Protein AF-A0A183JW34-F1 (afdb_monomer)

Foldseek 3Di:
DVVVVVVVVVVVPDDDDPDDFDADPVRDGDPDPVVSVVRVVVVCCCVVVPDDPPDDPPDDQDPDDDPDDLDQDDLVNLLVVLVPDDAPDQDDVVRDGSVNLVVDSRVNSVVVSVVSNVVSVPVVLSVLLVLLVRQVVVCVVVVVDPVDDPVVVVVSSCVTNVCSNPPPD

InterPro domains:
  IPR045609 Domain of unknown function DUF6451 [PF20049] (135-167)

Structure (mmCIF, N/CA/C/O backbone):
data_AF-A0A183JW34-F1
#
_entry.id   AF-A0A183JW34-F1
#
loop_
_atom_site.group_PDB
_atom_site.id
_atom_site.type_symbol
_atom_site.label_atom_id
_atom_site.label_alt_id
_atom_site.label_comp_id
_atom_site.label_asym_id
_atom_site.label_entity_id
_atom_site.label_seq_id
_atom_site.pdbx_PDB_ins_code
_atom_site.Cartn_x
_atom_site.Cartn_y
_atom_site.Cartn_z
_atom_site.occupancy
_atom_site.B_iso_or_equiv
_atom_site.auth_seq_id
_atom_site.auth_comp_id
_atom_site.auth_asym_id
_atom_site.auth_atom_id
_atom_site.pdbx_PDB_model_num
ATOM 1 N N . MET A 1 1 ? 6.921 -22.847 29.352 1.00 58.69 1 MET A N 1
ATOM 2 C CA . MET A 1 1 ? 5.919 -21.943 28.731 1.00 58.69 1 MET A CA 1
ATOM 3 C C . MET A 1 1 ? 4.480 -22.208 29.170 1.00 58.69 1 MET A C 1
ATOM 5 O O . MET A 1 1 ? 3.814 -21.251 29.535 1.00 58.69 1 MET A O 1
ATOM 9 N N . LYS A 1 2 ? 4.002 -23.463 29.189 1.00 69.31 2 LYS A N 1
ATOM 10 C CA . LYS A 1 2 ? 2.608 -23.801 29.550 1.00 69.31 2 LYS A CA 1
ATOM 11 C C . LYS A 1 2 ? 2.173 -23.271 30.930 1.00 69.31 2 LYS A C 1
ATOM 13 O O . LYS A 1 2 ? 1.156 -22.603 31.035 1.00 69.31 2 LYS A O 1
ATOM 18 N N . GLN A 1 3 ? 3.018 -23.445 31.949 1.00 81.94 3 GLN A N 1
ATOM 19 C CA . GLN A 1 3 ? 2.736 -22.972 33.312 1.00 81.94 3 GLN A CA 1
ATOM 20 C C . GLN A 1 3 ? 2.598 -21.448 33.424 1.00 81.94 3 GLN A C 1
ATOM 22 O O . GLN A 1 3 ? 1.740 -20.963 34.158 1.00 81.94 3 GLN A O 1
ATOM 27 N N . LEU A 1 4 ? 3.406 -20.686 32.678 1.00 81.31 4 LEU A N 1
ATOM 28 C CA . LEU A 1 4 ? 3.328 -19.225 32.681 1.00 81.31 4 LEU A CA 1
ATOM 29 C C . LEU A 1 4 ? 1.974 -18.768 32.114 1.00 81.31 4 LEU A C 1
ATOM 31 O O . LEU A 1 4 ? 1.274 -17.986 32.747 1.00 81.31 4 LEU A O 1
ATOM 35 N N . TYR A 1 5 ? 1.574 -19.345 30.975 1.00 74.12 5 TYR A N 1
ATOM 36 C CA . TYR A 1 5 ? 0.288 -19.077 30.326 1.00 74.12 5 TYR A CA 1
ATOM 37 C C . TYR A 1 5 ? -0.907 -19.399 31.236 1.00 74.12 5 TYR A C 1
ATOM 39 O O . TYR A 1 5 ? -1.810 -18.573 31.384 1.00 74.12 5 TYR A O 1
ATOM 47 N N . ASP A 1 6 ? -0.889 -20.559 31.898 1.00 82.69 6 ASP A N 1
ATOM 48 C CA . ASP A 1 6 ? -1.969 -20.984 32.795 1.00 82.69 6 ASP A CA 1
ATOM 49 C C . ASP A 1 6 ? -2.094 -20.060 34.018 1.00 82.69 6 ASP A C 1
ATOM 51 O O . ASP A 1 6 ? -3.203 -19.734 34.448 1.00 82.69 6 ASP A O 1
ATOM 55 N N . THR A 1 7 ? -0.965 -19.564 34.534 1.00 87.31 7 THR A N 1
ATOM 56 C CA . THR A 1 7 ? -0.931 -18.646 35.683 1.00 87.31 7 THR A CA 1
ATOM 57 C C . THR A 1 7 ? -1.467 -17.265 35.307 1.00 87.31 7 THR A C 1
ATOM 59 O O . THR A 1 7 ? -2.320 -16.719 36.009 1.00 87.31 7 THR A O 1
ATOM 62 N N . THR A 1 8 ? -1.052 -16.721 34.156 1.00 78.56 8 THR A N 1
ATOM 63 C CA . THR A 1 8 ? -1.549 -15.430 33.652 1.00 78.56 8 THR A CA 1
ATOM 64 C C . THR A 1 8 ? -3.044 -15.487 33.340 1.00 78.56 8 THR A C 1
ATOM 66 O O . THR A 1 8 ? -3.778 -14.560 33.675 1.00 78.56 8 THR A O 1
ATOM 69 N N . LYS A 1 9 ? -3.530 -16.598 32.771 1.00 79.00 9 LYS A N 1
ATOM 70 C CA . LYS A 1 9 ? -4.957 -16.806 32.484 1.00 79.00 9 LYS A CA 1
ATOM 71 C C . LYS A 1 9 ? -5.810 -16.878 33.755 1.00 79.00 9 LYS A C 1
ATOM 73 O O . LYS A 1 9 ? -6.947 -16.414 33.745 1.00 79.00 9 LYS A O 1
ATOM 78 N N . LYS A 1 10 ? -5.271 -17.432 34.848 1.00 83.94 10 LYS A N 1
ATOM 79 C CA . LYS A 1 10 ? -5.955 -17.509 36.149 1.00 83.94 10 LYS A CA 1
ATOM 80 C C . LYS A 1 10 ? -6.014 -16.146 36.853 1.00 83.94 10 LYS A C 1
ATOM 82 O O . LYS A 1 10 ? -7.036 -15.823 37.448 1.00 83.94 10 LYS A O 1
ATOM 87 N N . LEU A 1 11 ? -4.948 -15.346 36.739 1.00 81.25 11 LEU A N 1
ATOM 88 C CA . LEU A 1 11 ? -4.854 -13.984 37.287 1.00 81.25 11 LEU A CA 1
ATOM 89 C C . LEU A 1 11 ? -5.716 -12.963 36.529 1.00 81.25 11 LEU A C 1
ATOM 91 O O . LEU A 1 11 ? -6.250 -12.047 37.143 1.00 81.25 11 LEU A O 1
ATOM 95 N N . ALA A 1 12 ? -5.867 -13.114 35.210 1.00 72.75 12 ALA A N 1
ATOM 96 C CA . ALA A 1 12 ? -6.553 -12.136 34.361 1.00 72.75 12 ALA A CA 1
ATOM 97 C C . ALA A 1 12 ? -8.083 -12.059 34.560 1.00 72.75 12 ALA A C 1
ATOM 99 O O . ALA A 1 12 ? -8.717 -11.148 34.027 1.00 72.75 12 ALA A O 1
ATOM 100 N N . GLY A 1 13 ? -8.688 -12.985 35.317 1.00 73.25 13 GLY A N 1
ATOM 101 C CA . GLY A 1 13 ? -10.138 -13.036 35.522 1.00 73.25 13 GLY A CA 1
ATOM 102 C C . GLY A 1 13 ? -10.932 -13.215 34.217 1.00 73.25 13 GLY A C 1
ATOM 103 O O . GLY A 1 13 ? -10.381 -13.420 33.135 1.00 73.25 13 GLY A O 1
ATOM 104 N N . LYS A 1 14 ? -12.267 -13.157 34.295 1.00 68.88 14 LYS A N 1
ATOM 105 C CA . LYS A 1 14 ? -13.107 -13.076 33.091 1.00 68.88 14 LYS A CA 1
ATOM 106 C C . LYS A 1 14 ? -13.171 -11.616 32.654 1.00 68.88 14 LYS A C 1
ATOM 108 O O . LYS A 1 14 ? -13.889 -10.825 33.257 1.00 68.88 14 LYS A O 1
ATOM 113 N N . TYR A 1 15 ? -12.438 -11.261 31.603 1.00 65.75 15 TYR A N 1
ATOM 114 C CA . TYR A 1 15 ? -12.626 -9.976 30.937 1.00 65.75 15 TYR A CA 1
ATOM 115 C C . TYR A 1 15 ? -14.024 -9.939 30.306 1.00 65.75 15 TYR A C 1
ATOM 117 O O . TYR A 1 15 ? -14.261 -10.536 29.256 1.00 65.75 15 TYR A O 1
ATOM 125 N N . SER A 1 16 ? -14.959 -9.255 30.963 1.00 62.97 16 SER A N 1
ATOM 126 C CA . SER A 1 16 ? -16.221 -8.854 30.351 1.00 62.97 16 SER A CA 1
ATOM 127 C C . SER A 1 16 ? -15.982 -7.528 29.646 1.00 62.97 16 SER A C 1
ATOM 129 O O . SER A 1 16 ? -15.619 -6.543 30.291 1.00 62.97 16 SER A O 1
ATOM 131 N N . LYS A 1 17 ? -16.195 -7.474 28.328 1.00 66.06 17 LYS A N 1
ATOM 132 C CA . LYS A 1 17 ? -16.336 -6.177 27.661 1.00 66.06 17 LYS A CA 1
ATOM 133 C C . LYS A 1 17 ? -17.496 -5.446 28.349 1.00 66.06 17 LYS A C 1
ATOM 135 O O . LYS A 1 17 ? -18.546 -6.064 28.521 1.00 66.06 17 LYS A O 1
ATOM 140 N N . PRO A 1 18 ? -17.354 -4.171 28.743 1.00 56.97 18 PRO A N 1
ATOM 141 C CA . PRO A 1 18 ? -18.529 -3.373 29.030 1.00 56.97 18 PRO A CA 1
ATOM 142 C C . PRO A 1 18 ? -19.300 -3.251 27.714 1.00 56.97 18 PRO A C 1
ATOM 144 O O . PRO A 1 18 ? -18.842 -2.589 26.778 1.00 56.97 18 PRO A O 1
ATOM 147 N N . GLU A 1 19 ? -20.428 -3.949 27.608 1.00 59.19 19 GLU A N 1
ATOM 148 C CA . GLU A 1 19 ? -21.388 -3.679 26.546 1.00 59.19 19 GLU A CA 1
ATOM 149 C C . GLU A 1 19 ? -21.820 -2.228 26.710 1.00 59.19 19 GLU A C 1
ATOM 151 O O . GLU A 1 19 ? -22.345 -1.836 27.750 1.00 59.19 19 GLU A O 1
ATOM 156 N N . ARG A 1 20 ? -21.513 -1.397 25.711 1.00 67.94 20 ARG A N 1
ATOM 157 C CA . ARG A 1 20 ? -22.044 -0.039 25.658 1.00 67.94 20 ARG A CA 1
ATOM 158 C C . ARG A 1 20 ? -23.472 -0.164 25.147 1.00 67.94 20 ARG A C 1
ATOM 160 O O . ARG A 1 20 ? -23.632 -0.537 23.984 1.00 67.94 20 ARG A O 1
ATOM 167 N N . PRO A 1 21 ? -24.490 0.119 25.970 1.00 72.00 21 PRO A N 1
ATOM 168 C CA . PRO A 1 21 ? -25.863 0.012 25.519 1.00 72.00 21 PRO A CA 1
ATOM 169 C C . PRO A 1 21 ? -26.110 1.022 24.398 1.00 72.00 21 PRO A C 1
ATOM 171 O O . PRO A 1 21 ? -25.652 2.168 24.481 1.00 72.00 21 PRO A O 1
ATOM 174 N N . ALA A 1 22 ? -26.813 0.604 23.346 1.00 79.56 22 ALA A N 1
ATOM 175 C CA . ALA A 1 22 ? -27.245 1.523 22.303 1.00 79.56 22 ALA A CA 1
ATOM 176 C C . ALA A 1 22 ? -28.178 2.579 22.911 1.00 79.56 22 ALA A C 1
ATOM 178 O O . ALA A 1 22 ? -28.973 2.271 23.801 1.00 79.56 22 ALA A O 1
ATOM 179 N N . LYS A 1 23 ? -28.062 3.823 22.448 1.00 87.06 23 LYS A N 1
ATOM 180 C CA . LYS A 1 23 ? -28.883 4.940 22.917 1.00 87.06 23 LYS A CA 1
A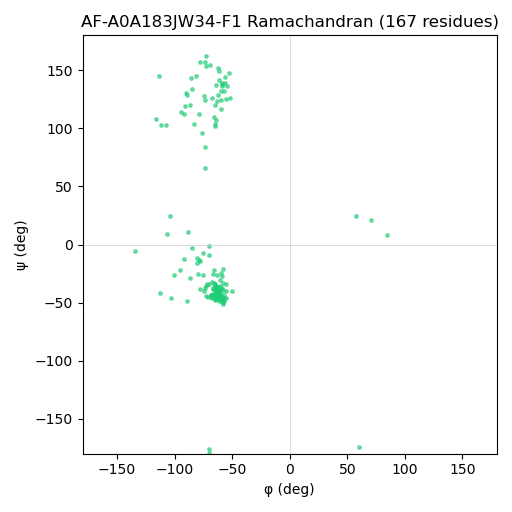TOM 181 C C . LYS A 1 23 ? -29.805 5.434 21.813 1.00 87.06 23 LYS A C 1
ATOM 183 O O . LYS A 1 23 ? -29.417 5.440 20.640 1.00 87.06 23 LYS A O 1
ATOM 188 N N . ASP A 1 24 ? -31.000 5.853 22.197 1.00 85.56 24 ASP A N 1
ATOM 189 C CA . ASP A 1 24 ? -31.885 6.609 21.315 1.00 85.56 24 ASP A CA 1
ATOM 190 C C . ASP A 1 24 ? -31.334 8.026 21.066 1.00 85.56 24 ASP A C 1
ATOM 192 O O . ASP A 1 24 ? -30.226 8.376 21.498 1.00 85.56 24 ASP A O 1
ATOM 196 N N . LYS A 1 25 ? -32.058 8.822 20.277 1.00 86.12 25 LYS A N 1
ATOM 197 C CA . LYS A 1 25 ? -31.645 10.183 19.906 1.00 86.12 25 LYS A CA 1
ATOM 198 C C . LYS A 1 25 ? -31.636 11.129 21.109 1.00 86.12 25 LYS A C 1
ATOM 200 O O . LYS A 1 25 ? -30.851 12.073 21.140 1.00 86.12 25 LYS A O 1
ATOM 205 N N . GLU A 1 26 ? -32.432 10.819 22.123 1.00 86.69 26 GLU A N 1
ATOM 206 C CA . GLU A 1 26 ? -32.561 11.538 23.386 1.00 86.69 26 GLU A CA 1
ATOM 207 C C . GLU A 1 26 ? -31.503 11.100 24.419 1.00 86.69 26 GLU A C 1
ATOM 209 O O . GLU A 1 26 ? -31.401 11.671 25.506 1.00 86.69 26 GLU A O 1
ATOM 214 N N . GLY A 1 27 ? -30.669 10.107 24.086 1.00 82.69 27 GLY A N 1
ATOM 215 C CA . GLY A 1 27 ? -29.563 9.635 24.916 1.00 82.69 27 GLY A CA 1
ATOM 216 C C . GLY A 1 27 ? -29.954 8.609 25.985 1.00 82.69 27 GLY A C 1
ATOM 217 O O . GLY A 1 27 ? -29.106 8.242 26.814 1.00 82.69 27 GLY A O 1
ATOM 218 N N . LYS A 1 28 ? -31.196 8.119 25.967 1.00 88.81 28 LYS A N 1
ATOM 219 C CA . LYS A 1 28 ? -31.704 7.064 26.842 1.00 88.81 28 LYS A CA 1
ATOM 220 C C . LYS A 1 28 ? -31.294 5.692 26.308 1.00 88.81 28 LYS A C 1
ATOM 222 O O . LYS A 1 28 ? -31.142 5.450 25.116 1.00 88.81 28 LYS A O 1
ATOM 227 N N . THR A 1 29 ? -31.030 4.789 27.246 1.00 87.25 29 THR A N 1
ATOM 228 C CA . THR A 1 29 ? -30.526 3.447 26.949 1.00 87.25 29 THR A CA 1
ATOM 229 C C . THR A 1 29 ? -31.634 2.561 26.384 1.00 87.25 29 THR A C 1
ATOM 231 O O . THR A 1 29 ? -32.682 2.411 27.009 1.00 87.25 29 THR A O 1
ATOM 234 N 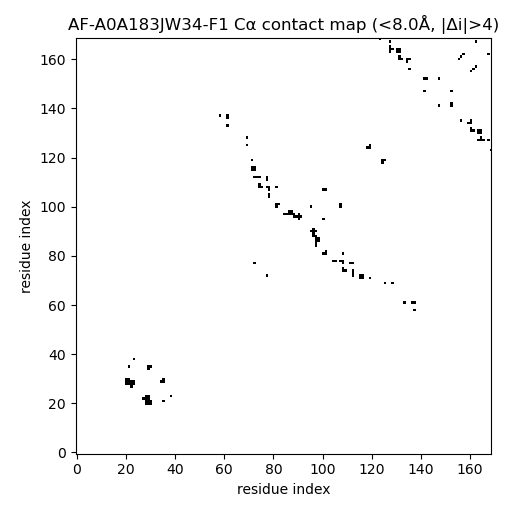N . ILE A 1 30 ? -31.365 1.933 25.240 1.00 85.94 30 ILE A N 1
ATOM 235 C CA . ILE A 1 30 ? -32.242 0.964 24.587 1.00 85.94 30 ILE A CA 1
ATOM 236 C C . ILE A 1 30 ? -31.835 -0.444 25.026 1.00 85.94 30 ILE A C 1
ATOM 238 O O . ILE A 1 30 ? -30.750 -0.927 24.693 1.00 85.94 30 ILE A O 1
ATOM 242 N N . THR A 1 31 ? -32.715 -1.116 25.760 1.00 83.94 31 THR A N 1
ATOM 243 C CA . THR A 1 31 ? -32.493 -2.476 26.276 1.00 83.94 31 THR A CA 1
ATOM 244 C C . THR A 1 31 ? -33.085 -3.567 25.382 1.00 83.94 31 THR A C 1
ATOM 246 O O . THR A 1 31 ? -32.634 -4.706 25.431 1.00 83.94 31 THR A O 1
ATOM 249 N N . GLU A 1 32 ? -34.066 -3.234 24.541 1.00 88.62 32 GLU A N 1
ATOM 250 C CA . GLU A 1 32 ? -34.755 -4.189 23.671 1.00 88.62 32 GLU A CA 1
ATOM 251 C C . GLU A 1 32 ? -34.062 -4.330 22.308 1.00 88.62 32 GLU A C 1
ATOM 253 O O . GLU A 1 32 ? -33.826 -3.347 21.605 1.00 88.62 32 GLU A O 1
ATOM 258 N N . ILE A 1 33 ? -33.783 -5.571 21.897 1.00 85.94 33 ILE A N 1
ATOM 259 C CA . ILE A 1 33 ? -33.052 -5.887 20.657 1.00 85.94 33 ILE A CA 1
ATOM 260 C C . ILE A 1 33 ? -33.748 -5.317 19.414 1.00 85.94 33 ILE A C 1
ATOM 262 O O . ILE A 1 33 ? -33.074 -4.833 18.503 1.00 85.94 33 ILE A O 1
ATOM 266 N N . GLN A 1 34 ? -35.081 -5.353 19.363 1.00 87.25 34 GLN A N 1
ATOM 267 C CA . GLN A 1 34 ? -35.825 -4.861 18.205 1.00 87.25 34 GLN A CA 1
ATOM 268 C C . GLN A 1 34 ? -35.675 -3.342 18.048 1.00 87.25 34 GLN A C 1
ATOM 270 O O . GLN A 1 34 ? -35.382 -2.856 16.956 1.00 87.25 34 GLN A O 1
ATOM 275 N N . LEU A 1 35 ? -35.768 -2.601 19.154 1.00 87.25 35 LEU A N 1
ATOM 276 C CA . LEU A 1 35 ? -35.521 -1.159 19.182 1.00 87.25 35 LEU A CA 1
ATOM 277 C C . LEU A 1 35 ? -34.064 -0.823 18.837 1.00 87.25 35 LEU A C 1
ATOM 279 O O . LEU A 1 35 ? -33.819 0.149 18.127 1.00 87.25 35 LEU A O 1
ATOM 283 N N . GLN A 1 36 ? -33.093 -1.640 19.263 1.00 87.19 36 GLN A N 1
ATOM 284 C CA . GLN A 1 36 ? -31.695 -1.450 18.864 1.00 87.19 36 GLN A CA 1
ATOM 285 C C . GLN A 1 36 ? -31.519 -1.599 17.350 1.00 87.19 36 GLN A C 1
ATOM 287 O O . GLN A 1 36 ? -30.847 -0.773 16.738 1.00 87.19 36 GLN A O 1
ATOM 292 N N . ARG A 1 37 ? -32.135 -2.615 16.727 1.00 88.62 37 ARG A N 1
ATOM 293 C CA . ARG A 1 37 ? -32.090 -2.794 15.264 1.00 88.62 37 ARG A CA 1
ATOM 294 C C . ARG A 1 37 ? -32.712 -1.611 14.533 1.00 88.62 37 ARG A C 1
ATOM 296 O O . ARG A 1 37 ? -32.101 -1.105 13.599 1.00 88.62 37 ARG A O 1
ATOM 303 N N . ASN A 1 38 ? -33.865 -1.131 14.990 1.00 90.56 38 ASN A N 1
ATOM 304 C CA . ASN A 1 38 ? -34.513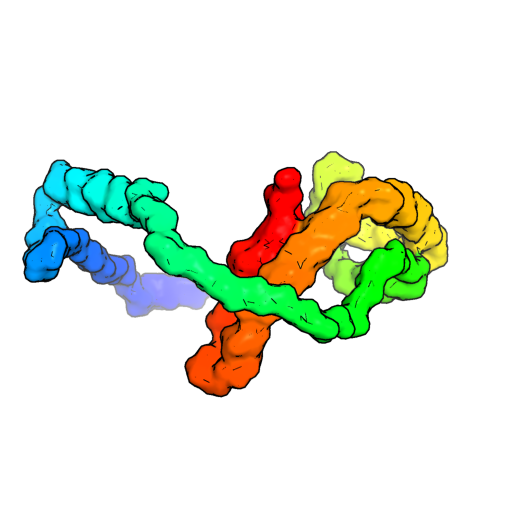 0.040 14.399 1.00 90.56 38 ASN A CA 1
ATOM 305 C C . ASN A 1 38 ? -33.628 1.289 14.522 1.00 90.56 38 ASN A C 1
ATOM 307 O O . ASN A 1 38 ? -33.452 2.019 13.550 1.00 90.56 38 ASN A O 1
ATOM 311 N N . ARG A 1 39 ? -32.980 1.485 15.679 1.00 92.25 39 ARG A N 1
ATOM 312 C CA . ARG A 1 39 ? -32.027 2.581 15.887 1.00 92.25 39 ARG A CA 1
ATOM 313 C C . ARG A 1 39 ? -30.810 2.488 14.961 1.00 92.25 39 ARG A C 1
ATOM 315 O O . ARG A 1 39 ? -30.321 3.521 14.506 1.00 92.25 39 ARG A O 1
ATOM 322 N N . TRP A 1 40 ? -30.324 1.274 14.690 1.00 87.94 40 TRP A N 1
ATOM 323 C CA . TRP A 1 40 ? -29.254 1.027 13.719 1.00 87.94 40 TRP A CA 1
ATOM 324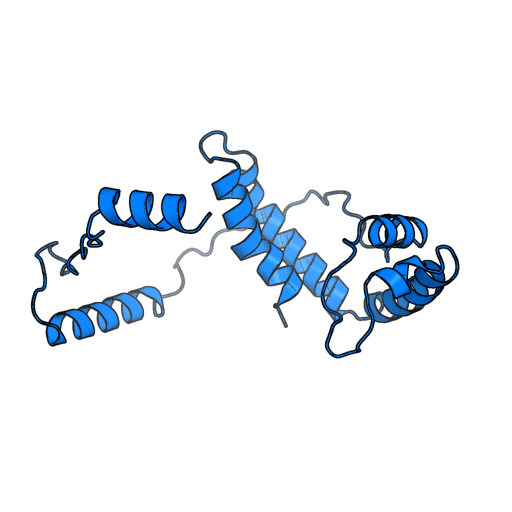 C C . TRP A 1 40 ? -29.682 1.384 12.295 1.00 87.94 40 TRP A C 1
ATOM 326 O O . TRP A 1 40 ? -28.924 2.064 11.608 1.00 87.94 40 TRP A O 1
ATOM 336 N N . VAL A 1 41 ? -30.879 0.965 11.869 1.00 89.69 41 VAL A N 1
ATOM 337 C CA . VAL A 1 41 ? -31.431 1.302 10.544 1.00 89.69 41 VAL A CA 1
ATOM 338 C C . VAL A 1 41 ? -31.516 2.817 10.375 1.00 89.69 41 VAL A C 1
ATOM 340 O O . VAL A 1 41 ? -30.932 3.356 9.442 1.00 89.69 41 VAL A O 1
ATOM 343 N N . GLU A 1 42 ? -32.127 3.508 11.337 1.00 90.06 42 GLU A N 1
ATOM 34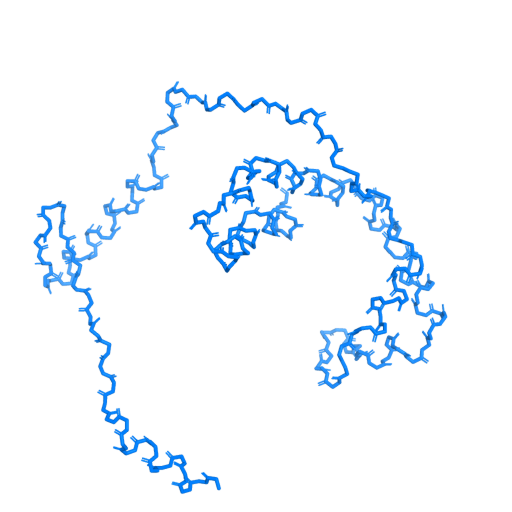4 C CA . GLU A 1 42 ? -32.271 4.966 11.324 1.00 90.06 42 GLU A CA 1
ATOM 345 C C . GLU A 1 42 ? -30.914 5.690 11.270 1.00 90.06 42 GLU A C 1
ATOM 347 O O . GLU A 1 42 ? -30.723 6.610 10.478 1.00 90.06 42 GLU A O 1
ATOM 352 N N . TYR A 1 43 ? -29.937 5.258 12.080 1.00 88.62 43 TYR A N 1
ATOM 353 C CA . TYR A 1 43 ? -28.593 5.846 12.072 1.00 88.62 43 TYR A CA 1
ATOM 354 C C . TYR A 1 43 ? -27.919 5.732 10.701 1.00 88.62 43 TYR A C 1
ATOM 356 O O . TYR A 1 43 ? -27.303 6.687 10.226 1.00 88.62 43 TYR A O 1
ATOM 364 N N . PHE A 1 44 ? -28.004 4.556 10.075 1.00 87.31 44 PHE A N 1
ATOM 365 C CA . PHE A 1 44 ? -27.380 4.328 8.778 1.00 87.31 44 PHE A CA 1
ATOM 366 C C . PHE A 1 44 ? -28.122 5.032 7.645 1.00 87.31 44 PHE A C 1
ATOM 368 O O . PHE A 1 44 ? -27.460 5.542 6.745 1.00 87.31 44 PHE A O 1
ATOM 375 N N . GLU A 1 45 ? -29.452 5.126 7.695 1.00 89.12 45 GLU A N 1
ATOM 376 C CA . GLU A 1 45 ? -30.218 5.908 6.723 1.00 89.12 45 GLU A CA 1
ATOM 377 C C . GLU A 1 45 ? -29.838 7.391 6.763 1.00 89.12 45 GLU A C 1
ATOM 379 O O . GLU A 1 45 ? -29.579 7.974 5.712 1.00 89.12 45 GLU A O 1
ATOM 384 N N . GLU A 1 46 ? -29.719 7.992 7.951 1.00 87.88 46 GLU A N 1
ATOM 385 C CA . GLU A 1 46 ? -29.273 9.385 8.095 1.00 87.88 46 GLU A CA 1
ATOM 386 C C . GLU A 1 46 ? -27.839 9.597 7.596 1.00 87.88 46 GLU A C 1
ATOM 388 O O . GLU A 1 46 ? -27.524 10.623 6.986 1.00 87.88 46 GLU A O 1
ATOM 393 N N . LEU A 1 47 ? -26.952 8.638 7.877 1.00 83.56 47 LEU A N 1
ATOM 394 C CA . LEU A 1 47 ? -25.540 8.741 7.529 1.00 83.56 47 LEU A CA 1
ATOM 395 C C . LEU A 1 47 ? -25.303 8.577 6.023 1.00 83.56 47 LEU A C 1
ATOM 397 O O . LEU A 1 47 ? -24.508 9.323 5.451 1.00 83.56 47 LEU A O 1
ATOM 401 N N . LEU A 1 48 ? -25.956 7.593 5.401 1.00 84.88 48 LEU A N 1
ATOM 402 C CA . LEU A 1 48 ? -25.715 7.212 4.008 1.00 84.88 48 LEU A CA 1
ATOM 403 C C . LEU A 1 48 ? -26.543 8.035 3.016 1.00 84.88 48 LEU A C 1
ATOM 405 O O . LEU A 1 48 ? -26.077 8.266 1.905 1.00 84.88 48 LEU A O 1
ATOM 409 N N . ASN A 1 49 ? -27.721 8.528 3.416 1.00 89.19 49 ASN A N 1
ATOM 410 C CA . ASN A 1 49 ? -28.623 9.289 2.540 1.00 89.19 49 ASN A CA 1
ATOM 411 C C . ASN A 1 49 ? -28.601 10.800 2.813 1.00 89.19 49 ASN A C 1
ATOM 413 O O . ASN A 1 49 ? -29.568 11.511 2.531 1.00 89.19 49 ASN A O 1
ATOM 417 N N . ARG A 1 50 ? -27.508 11.322 3.382 1.00 81.31 50 ARG A N 1
ATOM 418 C CA . ARG A 1 50 ? -27.363 12.759 3.624 1.00 81.31 50 ARG A CA 1
ATOM 419 C C . ARG A 1 50 ? -27.387 13.526 2.289 1.00 81.31 50 ARG A C 1
ATOM 421 O O . ARG A 1 50 ? -26.594 13.195 1.406 1.00 81.31 50 ARG A O 1
ATOM 428 N N . PRO A 1 51 ? -28.218 14.575 2.135 1.00 82.50 51 PRO A N 1
ATOM 429 C CA . PRO A 1 51 ? -28.213 15.383 0.921 1.00 82.50 51 PRO A CA 1
ATOM 430 C C . PRO A 1 51 ? -26.852 16.056 0.724 1.00 82.50 51 PRO A C 1
ATOM 432 O O . PRO A 1 51 ? -26.158 16.389 1.693 1.00 82.50 51 PRO A O 1
ATOM 435 N N . ALA A 1 52 ? -26.478 16.270 -0.539 1.00 76.56 52 ALA A N 1
ATOM 436 C CA . ALA A 1 52 ? -25.260 16.990 -0.878 1.00 76.56 52 ALA A CA 1
ATOM 437 C C . ALA A 1 52 ? -25.256 18.373 -0.189 1.00 76.56 52 ALA A C 1
ATOM 439 O O . ALA A 1 52 ? -26.291 19.046 -0.158 1.00 76.56 52 ALA A O 1
ATOM 440 N N . PRO A 1 53 ? -24.126 18.809 0.394 1.00 79.94 53 PRO A N 1
ATOM 441 C CA . PRO A 1 53 ? -24.055 20.102 1.059 1.00 79.94 53 PRO A CA 1
ATOM 442 C C . PRO A 1 53 ? -24.381 21.227 0.069 1.00 79.94 53 PRO A C 1
ATOM 444 O O . PRO A 1 53 ? -23.822 21.285 -1.022 1.00 79.94 53 PRO A O 1
ATOM 447 N N . MET A 1 54 ? -25.264 22.143 0.479 1.00 80.25 54 MET A N 1
ATOM 448 C CA . MET A 1 54 ? -25.756 23.262 -0.342 1.00 80.25 54 MET A CA 1
ATOM 449 C C . MET A 1 54 ? -24.634 24.192 -0.828 1.00 80.25 54 MET A C 1
ATOM 451 O O . MET A 1 54 ? -24.744 24.799 -1.888 1.00 80.25 54 MET A O 1
ATOM 455 N N . ASN A 1 55 ? -23.537 24.257 -0.073 1.00 81.38 55 ASN A N 1
ATOM 456 C CA . ASN A 1 55 ? -22.297 24.890 -0.492 1.00 81.38 55 ASN A CA 1
ATOM 457 C C . ASN A 1 55 ? -21.238 23.797 -0.665 1.00 81.38 55 ASN A C 1
ATOM 459 O O . ASN A 1 55 ? -20.710 23.316 0.348 1.00 81.38 55 ASN A O 1
ATOM 463 N N . PRO A 1 56 ? -20.912 23.383 -1.902 1.00 69.88 56 PRO A N 1
ATOM 464 C CA . PRO A 1 56 ? -19.766 22.519 -2.107 1.00 69.88 56 PRO A CA 1
ATOM 465 C C . PRO A 1 56 ? -18.514 23.243 -1.585 1.00 69.88 56 PRO A C 1
ATOM 467 O O . PRO A 1 56 ? -18.379 24.458 -1.775 1.00 69.88 56 PRO A O 1
ATOM 470 N N . PRO A 1 57 ? -17.591 22.542 -0.906 1.00 66.88 57 PRO A N 1
ATOM 471 C CA . PRO A 1 57 ? -16.330 23.143 -0.511 1.00 66.88 57 PRO A CA 1
ATOM 472 C C . PRO A 1 57 ? -15.637 23.711 -1.755 1.00 66.88 57 PRO A C 1
ATOM 474 O O . PRO A 1 57 ? -15.427 22.992 -2.730 1.00 66.88 57 PRO A O 1
ATOM 477 N N . ASN A 1 58 ? -15.281 24.997 -1.733 1.00 69.81 58 ASN A N 1
ATOM 478 C CA . ASN A 1 58 ? -14.467 25.598 -2.787 1.00 69.81 58 ASN A CA 1
ATOM 479 C C . ASN A 1 58 ? -13.023 25.096 -2.632 1.00 69.81 58 ASN A C 1
ATOM 481 O O . ASN A 1 58 ? -12.190 25.716 -1.963 1.00 69.81 58 ASN A O 1
ATOM 485 N N . ILE A 1 59 ? -12.758 23.910 -3.182 1.00 53.88 59 ILE A N 1
ATOM 486 C CA . ILE A 1 59 ? -11.443 23.276 -3.174 1.00 53.88 59 ILE A CA 1
ATOM 487 C C . ILE A 1 59 ? -10.596 23.994 -4.221 1.00 53.88 59 ILE A C 1
ATOM 489 O O . ILE A 1 59 ? -10.641 23.678 -5.408 1.00 53.88 59 ILE A O 1
ATOM 493 N N . LYS A 1 60 ? -9.807 24.977 -3.777 1.00 58.50 60 LYS A N 1
ATOM 494 C CA . LYS A 1 60 ? -8.766 25.563 -4.625 1.00 58.50 60 LYS A CA 1
ATOM 495 C C . LYS A 1 60 ? -7.800 24.449 -5.021 1.00 58.50 60 LYS A C 1
ATOM 497 O O . LYS A 1 60 ? -7.255 23.776 -4.143 1.00 58.50 60 LYS A O 1
ATOM 502 N N . ALA A 1 61 ? -7.601 24.254 -6.324 1.00 53.81 61 ALA A N 1
ATOM 503 C CA . ALA A 1 61 ? -6.584 23.346 -6.831 1.00 53.81 61 ALA A CA 1
ATOM 504 C C . ALA A 1 61 ? -5.245 23.695 -6.170 1.00 53.81 61 ALA A C 1
ATOM 506 O O . ALA A 1 61 ? -4.829 24.855 -6.144 1.00 53.81 61 ALA A O 1
ATOM 507 N N . ALA A 1 62 ? -4.599 22.706 -5.562 1.00 50.66 62 ALA A N 1
ATOM 508 C CA . ALA A 1 62 ? -3.303 22.917 -4.948 1.00 50.66 62 ALA A CA 1
ATOM 509 C C . ALA A 1 62 ? -2.289 23.246 -6.056 1.00 50.66 62 ALA A C 1
ATOM 511 O O . ALA A 1 62 ? -1.925 22.377 -6.834 1.00 50.66 62 ALA A O 1
ATOM 512 N N . HIS A 1 63 ? -1.833 24.500 -6.112 1.00 55.62 63 HIS A N 1
ATOM 513 C CA . HIS A 1 63 ? -0.881 25.001 -7.116 1.00 55.62 63 HIS A CA 1
ATOM 514 C C . HIS A 1 63 ? 0.548 24.457 -6.964 1.00 55.62 63 HIS A C 1
ATOM 516 O O . HIS A 1 63 ? 1.433 24.841 -7.719 1.00 55.62 63 HIS A O 1
ATOM 522 N N . ILE A 1 64 ? 0.798 23.629 -5.947 1.00 52.34 64 ILE A N 1
ATOM 523 C CA . ILE A 1 64 ? 2.128 23.101 -5.660 1.00 52.34 64 ILE A CA 1
ATOM 524 C C . ILE A 1 64 ? 2.136 21.633 -6.054 1.00 52.34 64 ILE A C 1
ATOM 526 O O . ILE A 1 64 ? 1.628 20.770 -5.329 1.00 52.34 64 ILE A O 1
ATOM 530 N N . ASP A 1 65 ? 2.750 21.369 -7.197 1.00 59.56 65 ASP A N 1
ATOM 531 C CA . ASP A 1 65 ? 3.249 20.051 -7.539 1.00 59.56 65 ASP A CA 1
ATOM 532 C C . ASP A 1 65 ? 4.366 19.734 -6.540 1.00 59.56 65 ASP A C 1
ATOM 534 O O . ASP A 1 65 ? 5.454 20.305 -6.579 1.00 59.56 65 ASP A O 1
ATOM 538 N N . LEU A 1 66 ? 4.069 18.878 -5.556 1.00 58.66 66 LEU A N 1
ATOM 539 C CA . LEU A 1 66 ? 5.130 18.230 -4.792 1.00 58.66 66 LEU A CA 1
ATOM 540 C C . LEU A 1 66 ? 6.032 17.509 -5.806 1.00 58.66 66 LEU A C 1
ATOM 542 O O . LEU A 1 66 ? 5.481 16.888 -6.718 1.00 58.66 66 LEU A O 1
ATOM 546 N N . PRO A 1 67 ? 7.368 17.550 -5.654 1.00 64.56 67 PRO A N 1
ATOM 547 C CA . PRO A 1 67 ? 8.290 16.826 -6.522 1.00 64.56 67 PRO A CA 1
ATOM 548 C C . PRO A 1 67 ? 8.231 15.332 -6.178 1.00 64.56 67 PRO A C 1
ATOM 550 O O . PRO A 1 67 ? 9.152 14.765 -5.599 1.00 64.56 67 PRO A O 1
ATOM 553 N N . ILE A 1 68 ? 7.080 14.718 -6.433 1.00 62.84 68 ILE A N 1
ATOM 554 C CA . ILE A 1 68 ? 6.887 13.278 -6.383 1.00 62.84 68 ILE A CA 1
ATOM 555 C C . ILE A 1 68 ? 7.169 12.804 -7.793 1.00 62.84 68 ILE A C 1
ATOM 557 O O . ILE A 1 68 ? 6.507 13.240 -8.736 1.00 62.84 68 ILE A O 1
ATOM 561 N N . ASP A 1 69 ? 8.174 11.950 -7.916 1.00 71.38 69 ASP A N 1
ATOM 562 C CA . ASP A 1 69 ? 8.509 11.350 -9.190 1.00 71.38 69 ASP A CA 1
ATOM 563 C C . ASP A 1 69 ? 7.336 10.484 -9.679 1.00 71.38 69 ASP A C 1
ATOM 565 O O . ASP A 1 69 ? 6.844 9.615 -8.958 1.00 71.38 69 ASP A O 1
ATOM 569 N N . ILE A 1 70 ? 6.850 10.786 -10.882 1.00 73.19 70 ILE A N 1
ATOM 570 C CA . ILE A 1 70 ? 5.794 10.041 -11.585 1.00 73.19 70 ILE A CA 1
ATOM 571 C C . ILE A 1 70 ? 6.365 9.227 -12.753 1.00 73.19 70 ILE A C 1
ATOM 573 O O . ILE A 1 70 ? 5.611 8.702 -13.578 1.00 73.19 70 ILE A O 1
ATOM 577 N N . ASN A 1 71 ? 7.689 9.146 -12.855 1.00 81.38 71 ASN A N 1
ATOM 578 C CA . ASN A 1 71 ? 8.349 8.255 -13.787 1.00 81.38 71 ASN A CA 1
ATOM 579 C C . ASN A 1 71 ? 8.245 6.802 -13.300 1.00 81.38 71 ASN A C 1
ATOM 581 O O . ASN A 1 71 ? 8.055 6.556 -12.104 1.00 81.38 71 ASN A O 1
ATOM 585 N N . PRO A 1 72 ? 8.359 5.826 -14.217 1.00 81.44 72 PRO A N 1
ATOM 586 C CA . PRO A 1 72 ? 8.500 4.432 -13.835 1.00 81.44 72 PRO A CA 1
ATOM 587 C C . PRO A 1 72 ? 9.653 4.246 -12.834 1.00 81.44 72 PRO A C 1
ATOM 589 O O . PRO A 1 72 ? 10.666 4.943 -12.942 1.00 81.44 72 PRO A O 1
ATOM 592 N N . PRO A 1 73 ? 9.540 3.283 -11.904 1.00 88.31 73 PRO A N 1
ATOM 593 C CA . PRO A 1 73 ? 10.601 3.004 -10.948 1.00 88.31 73 PRO A CA 1
ATOM 594 C C . PRO A 1 73 ? 11.895 2.622 -11.668 1.00 88.31 73 PRO A C 1
ATOM 596 O O . PRO A 1 73 ? 11.898 1.843 -12.625 1.00 88.31 73 PRO A O 1
ATOM 599 N N . THR A 1 74 ? 13.011 3.140 -11.176 1.00 92.25 74 THR A N 1
ATOM 600 C CA . THR A 1 74 ? 14.340 2.815 -11.688 1.00 92.25 74 THR A CA 1
ATOM 601 C C . THR A 1 74 ? 14.749 1.398 -11.287 1.00 92.25 74 THR A C 1
ATOM 603 O O . THR A 1 74 ? 14.350 0.867 -10.247 1.00 92.25 74 THR A O 1
ATOM 606 N N . THR A 1 75 ? 15.621 0.778 -12.081 1.00 92.62 75 THR A N 1
ATOM 607 C CA . THR A 1 75 ? 16.188 -0.544 -11.767 1.00 92.62 75 THR A CA 1
ATOM 608 C C . THR A 1 75 ? 16.869 -0.572 -10.394 1.00 92.62 75 THR A C 1
ATOM 610 O O . THR A 1 75 ? 16.788 -1.572 -9.681 1.00 92.62 75 THR A O 1
ATOM 613 N N . GLU A 1 76 ? 17.484 0.539 -9.980 1.00 92.88 76 GLU A N 1
ATOM 614 C CA . GLU A 1 76 ? 18.137 0.663 -8.677 1.00 92.88 76 GLU A CA 1
ATOM 615 C C . GLU A 1 76 ? 17.139 0.659 -7.511 1.00 92.88 76 GLU A C 1
ATOM 617 O O . GLU A 1 76 ? 17.347 -0.038 -6.516 1.00 92.88 76 GLU A O 1
ATOM 622 N N . GLU A 1 77 ? 16.024 1.380 -7.637 1.00 92.50 77 GLU A N 1
ATOM 623 C CA . GLU A 1 77 ? 14.955 1.367 -6.633 1.00 92.50 77 GLU A CA 1
ATOM 624 C C . GLU A 1 77 ? 14.359 -0.030 -6.474 1.00 92.50 77 GLU A C 1
ATOM 626 O O . GLU A 1 77 ? 14.169 -0.504 -5.351 1.00 92.50 77 GLU A O 1
ATOM 631 N N . ILE A 1 78 ? 14.134 -0.722 -7.594 1.00 93.94 78 ILE A N 1
ATOM 632 C CA . ILE A 1 78 ? 13.650 -2.105 -7.604 1.00 93.94 78 ILE A CA 1
ATOM 633 C C . ILE A 1 78 ? 14.660 -3.013 -6.898 1.00 93.94 78 ILE A C 1
ATOM 635 O O . ILE A 1 78 ? 14.286 -3.786 -6.014 1.00 93.94 78 ILE A O 1
ATOM 639 N N . ARG A 1 79 ? 15.951 -2.887 -7.222 1.00 94.94 79 ARG A N 1
ATOM 640 C CA . ARG A 1 79 ? 17.032 -3.650 -6.585 1.00 94.94 79 ARG A CA 1
ATOM 641 C C . ARG A 1 79 ? 17.060 -3.437 -5.073 1.00 94.94 79 ARG A C 1
ATOM 643 O O . ARG A 1 79 ? 17.142 -4.405 -4.310 1.00 94.94 79 ARG A O 1
ATOM 650 N N . MET A 1 80 ? 16.960 -2.190 -4.617 1.00 94.56 80 MET A N 1
ATOM 651 C CA . MET A 1 80 ? 16.908 -1.874 -3.190 1.00 94.56 80 MET A CA 1
ATOM 652 C C . MET A 1 80 ? 15.653 -2.436 -2.513 1.00 94.56 80 MET A C 1
ATOM 654 O O . MET A 1 80 ? 15.752 -2.986 -1.414 1.00 94.56 80 MET A O 1
ATOM 658 N N . ALA A 1 81 ? 14.490 -2.352 -3.161 1.00 93.19 81 ALA A N 1
ATOM 659 C CA . ALA A 1 81 ? 13.243 -2.897 -2.635 1.00 93.19 81 ALA A CA 1
ATOM 660 C C . ALA A 1 81 ? 13.305 -4.426 -2.494 1.00 93.19 81 ALA A C 1
ATOM 662 O O . ALA A 1 81 ? 12.975 -4.952 -1.430 1.00 93.19 81 ALA A O 1
ATOM 663 N N . VAL A 1 82 ? 13.810 -5.132 -3.513 1.00 93.12 82 VAL A N 1
ATOM 664 C CA . VAL A 1 82 ? 14.004 -6.593 -3.496 1.00 93.12 82 VAL A CA 1
ATOM 665 C C . VAL A 1 82 ? 14.902 -7.014 -2.331 1.00 93.12 82 VAL A C 1
ATOM 667 O O . VAL A 1 82 ? 14.559 -7.939 -1.590 1.00 93.12 82 VAL A O 1
ATOM 670 N N . ARG A 1 83 ? 16.005 -6.293 -2.079 1.00 91.31 83 ARG A N 1
ATOM 671 C CA . ARG A 1 83 ? 16.894 -6.550 -0.928 1.00 91.31 83 ARG A CA 1
ATOM 672 C C . ARG A 1 83 ? 16.166 -6.447 0.417 1.00 91.31 83 ARG A C 1
ATOM 674 O O . ARG A 1 83 ? 16.440 -7.245 1.317 1.00 91.31 83 ARG A O 1
ATOM 681 N N . GLN A 1 84 ? 15.227 -5.509 0.549 1.00 92.75 84 GLN A N 1
ATOM 682 C CA . GLN A 1 84 ? 14.475 -5.259 1.785 1.00 92.75 84 GLN A CA 1
ATOM 683 C C . GLN A 1 84 ? 13.335 -6.254 2.054 1.00 92.75 84 GLN A C 1
ATOM 685 O O . GLN A 1 84 ? 12.819 -6.287 3.177 1.00 92.75 84 GLN A O 1
ATOM 690 N N . ILE A 1 85 ? 12.935 -7.077 1.076 1.00 91.88 85 ILE A N 1
ATOM 691 C CA . ILE A 1 85 ? 11.885 -8.091 1.271 1.00 91.88 85 ILE A CA 1
ATOM 692 C C . ILE A 1 85 ? 12.274 -9.006 2.446 1.00 91.88 85 ILE A C 1
ATOM 694 O O . ILE A 1 85 ? 13.445 -9.287 2.672 1.00 91.88 85 ILE A O 1
ATOM 698 N N . LYS A 1 86 ? 11.322 -9.472 3.255 1.00 93.62 86 LYS A N 1
ATOM 699 C CA . LYS A 1 86 ? 11.636 -10.379 4.374 1.00 93.62 86 LYS A CA 1
ATOM 700 C C . LYS A 1 86 ? 11.687 -11.829 3.894 1.00 93.62 86 LYS A C 1
ATOM 702 O O . LYS A 1 86 ? 10.764 -12.270 3.220 1.00 93.62 86 LYS A O 1
ATOM 707 N N . ASN A 1 87 ? 12.721 -12.558 4.308 1.00 93.00 87 ASN A N 1
ATOM 708 C CA . ASN A 1 87 ? 12.840 -14.002 4.090 1.00 93.00 87 ASN A CA 1
ATOM 709 C C . ASN A 1 87 ? 11.867 -14.774 5.005 1.00 93.00 87 ASN A C 1
ATOM 711 O O . ASN A 1 87 ? 11.376 -14.232 6.003 1.00 93.00 87 ASN A O 1
ATOM 715 N N . GLY A 1 88 ? 11.594 -16.036 4.676 1.00 92.31 88 GLY A N 1
ATOM 716 C CA . GLY A 1 88 ? 10.741 -16.941 5.447 1.00 92.31 88 GLY A CA 1
ATOM 717 C C . GLY A 1 88 ? 9.257 -16.574 5.406 1.00 92.31 88 GLY A C 1
ATOM 718 O O . GLY A 1 88 ? 8.499 -16.932 6.309 1.00 92.31 88 GLY A O 1
ATOM 719 N N . LYS A 1 89 ? 8.834 -15.804 4.397 1.00 90.50 89 LYS A N 1
ATOM 720 C CA . LYS A 1 89 ? 7.418 -15.539 4.125 1.00 90.50 89 LYS A CA 1
ATOM 721 C C . LYS A 1 89 ? 6.854 -16.657 3.256 1.00 90.50 89 LYS A C 1
ATOM 723 O O . LYS A 1 89 ? 7.549 -17.168 2.386 1.00 90.50 89 LYS A O 1
ATOM 728 N N . ALA A 1 90 ? 5.601 -17.033 3.510 1.00 92.25 90 ALA A N 1
ATOM 729 C CA . ALA A 1 90 ? 4.896 -17.977 2.653 1.00 92.25 90 ALA A CA 1
ATOM 730 C C . ALA A 1 90 ? 4.829 -17.417 1.226 1.00 92.25 90 ALA A C 1
ATOM 732 O O . ALA A 1 90 ? 4.573 -16.221 1.053 1.00 92.25 90 ALA A O 1
ATOM 733 N N . ALA A 1 91 ? 5.079 -18.275 0.239 1.00 93.56 91 ALA A N 1
ATOM 734 C CA . ALA A 1 91 ? 4.956 -17.910 -1.162 1.00 93.56 91 ALA A CA 1
ATOM 735 C C . ALA A 1 91 ? 3.505 -17.529 -1.497 1.00 93.56 91 ALA A C 1
ATOM 737 O O . ALA A 1 91 ? 2.561 -17.989 -0.845 1.00 93.56 91 ALA A O 1
ATOM 738 N N . GLY A 1 92 ? 3.340 -16.661 -2.497 1.00 91.06 92 GLY A N 1
ATOM 739 C CA . GLY A 1 92 ? 2.025 -16.302 -3.015 1.00 91.06 92 GLY A CA 1
ATOM 740 C C . GLY A 1 92 ? 1.365 -17.460 -3.779 1.00 91.06 92 GLY A C 1
ATOM 741 O O . GLY A 1 92 ? 1.921 -18.555 -3.862 1.00 91.06 92 GLY A O 1
ATOM 742 N N . PRO A 1 93 ? 0.184 -17.231 -4.379 1.00 93.19 93 PRO A N 1
ATOM 743 C CA . PRO A 1 93 ? -0.484 -18.213 -5.244 1.00 93.19 93 PRO A CA 1
ATOM 744 C C . PRO A 1 93 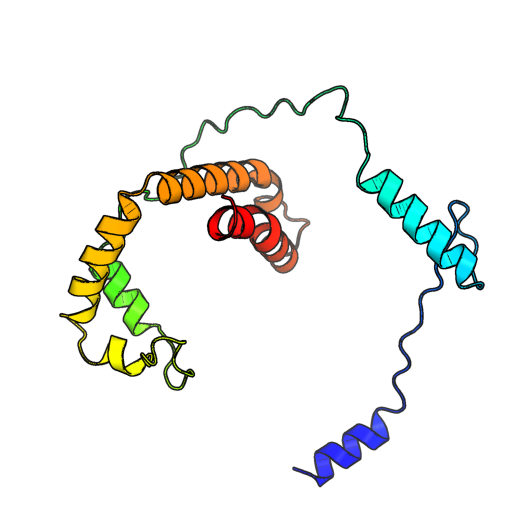? 0.357 -18.664 -6.450 1.00 93.19 93 PRO A C 1
ATOM 746 O O . PRO A 1 93 ? 0.118 -19.730 -7.009 1.00 93.19 93 PRO A O 1
ATOM 749 N N . ASP A 1 94 ? 1.342 -17.853 -6.837 1.00 91.75 94 ASP A N 1
ATOM 750 C CA . ASP A 1 94 ? 2.341 -18.145 -7.866 1.00 91.75 94 ASP A CA 1
ATOM 751 C C . ASP A 1 94 ? 3.436 -19.123 -7.401 1.00 91.75 94 ASP A C 1
ATOM 753 O O . ASP A 1 94 ? 4.234 -19.584 -8.213 1.00 91.75 94 ASP A O 1
ATOM 757 N N . ASN A 1 95 ? 3.459 -19.474 -6.111 1.00 93.50 95 ASN A N 1
ATOM 758 C CA . ASN A 1 95 ? 4.484 -20.288 -5.461 1.00 93.50 95 ASN A CA 1
ATOM 759 C C . ASN A 1 95 ? 5.906 -19.711 -5.577 1.00 93.50 95 ASN A C 1
ATOM 761 O O . ASN A 1 95 ? 6.879 -20.454 -5.453 1.00 93.50 95 ASN A O 1
ATOM 765 N N . ILE A 1 96 ? 6.044 -18.392 -5.762 1.00 91.44 96 ILE A N 1
ATOM 766 C CA . ILE A 1 96 ? 7.347 -17.720 -5.824 1.00 91.44 96 ILE A CA 1
ATOM 767 C C . ILE A 1 96 ? 7.732 -17.233 -4.414 1.00 91.44 96 ILE A C 1
ATOM 769 O O . ILE A 1 96 ? 7.081 -16.338 -3.866 1.00 91.44 96 ILE A O 1
ATOM 773 N N . PRO A 1 97 ? 8.776 -17.800 -3.776 1.00 93.81 97 PRO A N 1
ATOM 774 C CA . PRO A 1 97 ? 9.233 -17.335 -2.471 1.00 93.81 97 PRO A CA 1
ATOM 775 C C . PRO A 1 97 ? 10.072 -16.052 -2.587 1.00 93.81 97 PRO A C 1
ATOM 777 O O . PRO A 1 97 ? 10.703 -15.781 -3.611 1.00 93.81 97 PRO A O 1
ATOM 780 N N . ALA A 1 98 ? 10.150 -15.280 -1.499 1.00 92.06 98 ALA A N 1
ATOM 781 C CA . ALA A 1 98 ? 10.962 -14.059 -1.434 1.00 92.06 98 ALA A CA 1
ATOM 782 C C . ALA A 1 98 ? 12.450 -14.318 -1.734 1.00 92.06 98 ALA A C 1
ATOM 784 O O . ALA A 1 98 ? 13.139 -13.475 -2.303 1.00 92.06 98 ALA A O 1
ATOM 785 N N . GLU A 1 99 ? 12.944 -15.493 -1.356 1.00 94.00 99 GLU A N 1
ATOM 786 C CA . GLU A 1 99 ? 14.306 -15.957 -1.586 1.00 94.00 99 GLU A CA 1
ATOM 787 C C . GLU A 1 99 ? 14.610 -16.133 -3.074 1.00 94.00 99 GLU A C 1
ATOM 789 O O . GLU A 1 99 ? 15.723 -15.827 -3.493 1.00 94.00 99 GLU A O 1
ATOM 794 N N . ALA A 1 100 ? 13.629 -16.556 -3.882 1.00 91.94 100 ALA A N 1
ATOM 795 C CA . ALA A 1 100 ? 13.807 -16.678 -5.326 1.00 91.94 100 ALA A CA 1
ATOM 796 C C . ALA A 1 100 ? 14.053 -15.300 -5.953 1.00 91.94 100 ALA A C 1
ATOM 798 O O . ALA A 1 100 ? 15.012 -15.136 -6.702 1.00 91.94 100 ALA A O 1
ATOM 799 N N . LEU A 1 101 ? 13.279 -14.287 -5.548 1.00 91.12 101 LEU A N 1
ATOM 800 C CA . LEU A 1 101 ? 13.468 -12.903 -6.004 1.00 91.12 101 LEU A CA 1
ATOM 801 C C . LEU A 1 101 ? 14.819 -12.311 -5.574 1.00 91.12 101 LEU A C 1
ATOM 803 O O . LEU A 1 101 ? 15.337 -11.399 -6.207 1.00 91.12 101 LEU A O 1
ATOM 807 N N . LYS A 1 102 ? 15.398 -12.809 -4.482 1.00 92.94 102 LYS A N 1
ATOM 808 C CA . LYS A 1 102 ? 16.698 -12.355 -3.974 1.00 92.94 102 LYS A CA 1
ATOM 809 C C . LYS A 1 102 ? 17.887 -13.154 -4.495 1.00 92.94 102 LYS A C 1
ATOM 811 O O . LYS A 1 102 ? 19.018 -12.738 -4.258 1.00 92.94 102 LYS A O 1
ATOM 816 N N . SER A 1 103 ? 17.639 -14.303 -5.123 1.00 91.00 103 SER A N 1
ATOM 817 C CA . SER A 1 103 ? 18.687 -15.243 -5.531 1.00 91.00 103 SER A CA 1
ATOM 818 C C . SER A 1 103 ? 19.587 -14.666 -6.622 1.00 91.00 103 SER A C 1
ATOM 820 O O . SER A 1 103 ? 20.801 -14.839 -6.556 1.00 91.00 103 SER A O 1
ATOM 822 N N . ASP A 1 104 ? 19.003 -13.913 -7.558 1.00 90.31 104 ASP A N 1
ATOM 823 C CA . ASP A 1 104 ? 19.728 -13.171 -8.583 1.00 90.31 104 ASP A CA 1
ATOM 824 C C . ASP A 1 104 ? 19.505 -11.666 -8.408 1.00 90.31 104 ASP A C 1
ATOM 826 O O . ASP A 1 104 ? 18.420 -11.134 -8.664 1.00 90.31 104 ASP A O 1
ATOM 830 N N . ILE A 1 105 ? 20.550 -10.984 -7.944 1.00 82.19 105 ILE A N 1
ATOM 831 C CA . ILE A 1 105 ? 20.502 -9.574 -7.556 1.00 82.19 105 ILE A CA 1
ATOM 832 C C . ILE A 1 105 ? 20.587 -8.608 -8.743 1.00 82.19 105 ILE A C 1
ATOM 834 O O . ILE A 1 105 ? 20.311 -7.424 -8.558 1.00 82.19 105 ILE A O 1
ATOM 838 N N . GLU A 1 106 ? 20.932 -9.109 -9.933 1.00 85.38 106 GLU A N 1
ATOM 839 C CA . GLU A 1 106 ? 21.100 -8.317 -11.157 1.00 85.38 106 GLU A CA 1
ATOM 840 C C . GLU A 1 106 ? 20.020 -8.655 -12.200 1.00 85.38 106 GLU A C 1
ATOM 842 O O . GLU A 1 106 ? 19.414 -7.754 -12.792 1.00 85.38 106 GLU A O 1
ATOM 847 N N . ALA A 1 107 ? 19.689 -9.939 -12.383 1.00 90.25 107 ALA A N 1
ATOM 848 C CA . ALA A 1 107 ? 18.656 -10.346 -13.334 1.00 90.25 107 ALA A CA 1
ATOM 849 C C . ALA A 1 107 ? 17.242 -10.046 -12.822 1.00 90.25 107 ALA A C 1
ATOM 851 O O . ALA A 1 107 ? 16.408 -9.566 -13.590 1.00 90.25 107 ALA A O 1
ATOM 852 N N . THR A 1 108 ? 16.964 -10.264 -11.529 1.00 93.06 108 THR A N 1
ATOM 853 C CA . THR A 1 108 ? 15.609 -10.056 -10.987 1.00 93.06 108 THR A CA 1
ATOM 854 C C . THR A 1 108 ? 15.147 -8.602 -11.122 1.00 93.06 108 THR A C 1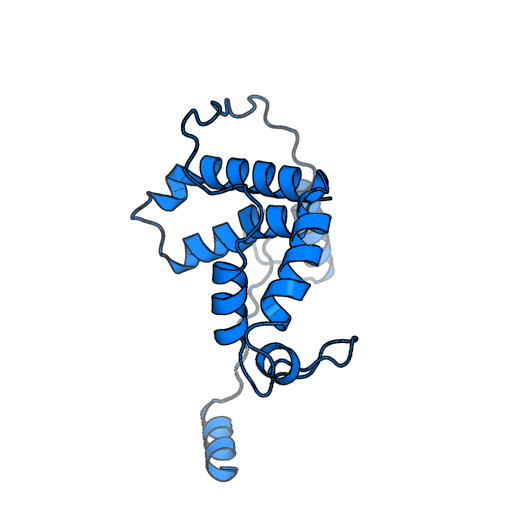
ATOM 856 O O . THR A 1 108 ? 14.050 -8.384 -11.643 1.00 93.06 108 THR A O 1
ATOM 859 N N . PRO A 1 109 ? 15.940 -7.579 -10.734 1.00 94.06 109 PRO A N 1
ATOM 860 C CA . PRO A 1 109 ? 15.528 -6.188 -10.917 1.00 94.06 109 PRO A CA 1
ATOM 861 C C . PRO A 1 109 ? 15.331 -5.809 -12.387 1.00 94.06 109 PRO A C 1
ATOM 863 O O . PRO A 1 109 ? 14.395 -5.078 -12.699 1.00 94.06 109 PRO A O 1
ATOM 866 N N . SER A 1 110 ? 16.159 -6.343 -13.289 1.00 92.44 110 SER A N 1
ATOM 867 C CA . SER A 1 110 ? 16.056 -6.098 -14.733 1.00 92.44 110 SER A CA 1
ATOM 868 C C . SER A 1 110 ? 14.765 -6.678 -15.326 1.00 92.44 110 SER A C 1
ATOM 870 O O . SER A 1 110 ? 14.077 -6.013 -16.098 1.00 92.44 110 SER A O 1
ATOM 872 N N . MET A 1 111 ? 14.382 -7.895 -14.924 1.00 91.81 111 MET A N 1
ATOM 873 C CA . MET A 1 111 ? 13.120 -8.518 -15.345 1.00 91.81 111 MET A CA 1
ATOM 874 C C . MET A 1 111 ? 11.898 -7.781 -14.784 1.00 91.81 111 MET A C 1
ATOM 876 O O . MET A 1 111 ? 10.928 -7.543 -15.503 1.00 91.81 111 MET A O 1
ATOM 880 N N . LEU A 1 112 ? 11.949 -7.392 -13.506 1.00 93.06 112 LEU A N 1
ATOM 881 C CA . LEU A 1 112 ? 10.880 -6.625 -12.864 1.00 93.06 112 LEU A CA 1
ATOM 882 C C . LEU A 1 112 ? 10.723 -5.232 -13.480 1.00 93.06 112 LEU A C 1
ATOM 884 O O . LEU A 1 112 ? 9.595 -4.771 -13.624 1.00 93.06 112 LEU A O 1
ATOM 888 N N . TYR A 1 113 ? 11.820 -4.588 -13.886 1.00 92.38 113 TYR A N 1
ATOM 889 C CA . TYR A 1 113 ? 11.785 -3.288 -14.555 1.00 92.38 113 TYR A CA 1
ATOM 890 C C . TYR A 1 113 ? 10.949 -3.328 -15.839 1.00 92.38 113 TYR A C 1
ATOM 892 O O . TYR A 1 113 ? 10.052 -2.507 -15.989 1.00 92.38 113 TYR A O 1
ATOM 900 N N . LEU A 1 114 ? 11.155 -4.325 -16.708 1.00 91.38 114 LEU A N 1
ATOM 901 C CA . LEU A 1 114 ? 10.375 -4.479 -17.947 1.00 91.38 114 LEU A CA 1
ATOM 902 C C . LEU A 1 114 ? 8.873 -4.668 -17.678 1.00 91.38 114 LEU A C 1
ATOM 904 O O . LEU A 1 114 ? 8.023 -4.139 -18.395 1.00 91.38 114 LEU A O 1
ATOM 908 N N . LEU A 1 115 ? 8.530 -5.424 -16.630 1.00 89.69 115 LEU A N 1
ATOM 909 C CA . LEU A 1 115 ? 7.138 -5.611 -16.217 1.00 89.69 115 LEU A CA 1
ATOM 910 C C . LEU A 1 115 ? 6.539 -4.314 -15.671 1.00 89.69 115 LEU A C 1
ATOM 912 O O . LEU A 1 115 ? 5.425 -3.952 -16.048 1.00 89.69 115 LEU A O 1
ATOM 916 N N . PHE A 1 116 ? 7.266 -3.611 -14.804 1.00 89.12 116 PHE A N 1
ATOM 917 C CA . PHE A 1 116 ? 6.812 -2.349 -14.233 1.00 89.12 116 PHE A CA 1
ATOM 918 C C . PHE A 1 116 ? 6.696 -1.255 -15.283 1.00 89.12 116 PHE A C 1
ATOM 920 O O . PHE A 1 116 ? 5.714 -0.532 -15.242 1.00 89.12 116 PHE A O 1
ATOM 927 N N . GLU A 1 117 ? 7.605 -1.168 -16.251 1.00 88.06 117 GLU A N 1
ATOM 928 C CA . GLU A 1 117 ? 7.493 -0.247 -17.384 1.00 88.06 117 GLU A CA 1
ATOM 929 C C . GLU A 1 117 ? 6.196 -0.502 -18.160 1.00 88.06 117 GLU A C 1
ATOM 931 O O . GLU A 1 117 ? 5.407 0.417 -18.375 1.00 88.06 117 GLU A O 1
ATOM 936 N N . LYS A 1 118 ? 5.908 -1.768 -18.486 1.00 86.38 118 LYS A N 1
ATOM 937 C CA . LYS A 1 118 ? 4.676 -2.144 -19.188 1.00 86.38 118 LYS A CA 1
ATOM 938 C C . LYS A 1 118 ? 3.414 -1.812 -18.387 1.00 86.38 118 LYS A C 1
ATOM 940 O O . LYS A 1 118 ? 2.438 -1.347 -18.966 1.00 86.38 118 LYS A O 1
ATOM 945 N N . ILE A 1 119 ? 3.436 -2.038 -17.073 1.00 84.88 119 ILE A N 1
ATOM 946 C CA . ILE A 1 119 ? 2.331 -1.695 -16.164 1.00 84.88 119 ILE A CA 1
ATOM 947 C C . ILE A 1 119 ? 2.207 -0.173 -15.998 1.00 84.88 119 ILE A C 1
ATOM 949 O O . ILE A 1 119 ? 1.106 0.340 -15.868 1.00 84.88 119 ILE A O 1
ATOM 953 N N . TRP A 1 120 ? 3.314 0.569 -16.015 1.00 84.25 120 TRP A N 1
ATOM 954 C CA . TRP A 1 120 ? 3.325 2.023 -15.838 1.00 84.25 120 TRP A CA 1
ATOM 955 C C . TRP A 1 120 ? 2.837 2.782 -17.071 1.00 84.25 120 TRP A C 1
ATOM 957 O O . TRP A 1 120 ? 2.352 3.909 -16.965 1.00 84.25 120 TRP A O 1
ATOM 967 N N . VAL A 1 121 ? 2.984 2.185 -18.256 1.00 78.19 121 VAL A N 1
ATOM 968 C CA . VAL A 1 121 ? 2.400 2.707 -19.498 1.00 78.19 121 VAL A CA 1
ATOM 969 C C . VAL A 1 121 ? 0.868 2.662 -19.454 1.00 78.19 121 VAL A C 1
ATOM 971 O O . VAL A 1 121 ? 0.241 3.460 -20.142 1.00 78.19 121 VAL A O 1
ATOM 974 N N . ASP A 1 122 ? 0.272 1.817 -18.609 1.00 78.00 122 ASP A N 1
ATOM 975 C CA . ASP A 1 122 ? -1.170 1.809 -18.368 1.00 78.00 122 ASP A CA 1
ATOM 976 C C . ASP A 1 122 ? -1.627 3.119 -17.695 1.00 78.00 122 ASP A C 1
ATOM 978 O O . ASP A 1 122 ? -1.193 3.475 -16.590 1.00 78.00 122 ASP A O 1
ATOM 982 N N . ASP A 1 123 ? -2.530 3.839 -18.364 1.00 75.25 123 ASP A N 1
ATOM 983 C CA . ASP A 1 123 ? -3.082 5.108 -17.890 1.00 75.25 123 ASP A CA 1
ATOM 984 C C . ASP A 1 123 ? -3.798 4.968 -16.539 1.00 75.25 123 ASP A C 1
ATOM 986 O O . ASP A 1 123 ? -3.837 5.929 -15.767 1.00 75.25 123 ASP A O 1
ATOM 990 N N . GLN A 1 124 ? -4.290 3.773 -16.189 1.00 81.75 124 GLN A N 1
ATOM 991 C CA . GLN A 1 124 ? -4.965 3.537 -14.915 1.00 81.75 124 GLN A CA 1
ATOM 992 C C . GLN A 1 124 ? -4.025 3.734 -13.715 1.00 81.75 124 GLN A C 1
ATOM 994 O O . GLN A 1 124 ? -4.431 4.275 -12.682 1.00 81.75 124 GLN A O 1
ATOM 999 N N . VAL A 1 125 ? -2.758 3.320 -13.826 1.00 82.00 125 VAL A N 1
ATOM 1000 C CA . VAL A 1 125 ? -1.778 3.463 -12.734 1.00 82.00 125 VAL A CA 1
ATOM 1001 C C . VAL A 1 125 ? -1.442 4.936 -12.519 1.00 82.00 125 VAL A C 1
ATOM 1003 O O . VAL A 1 125 ? -1.453 5.417 -11.382 1.00 82.00 125 VAL A O 1
ATOM 1006 N N . LYS A 1 126 ? -1.213 5.673 -13.610 1.00 79.25 126 LYS A N 1
ATOM 1007 C CA . LYS A 1 126 ? -0.943 7.116 -13.567 1.00 79.25 126 LYS A CA 1
ATOM 1008 C C . LYS A 1 126 ? -2.133 7.904 -13.027 1.00 79.25 126 LYS A C 1
ATOM 1010 O O . LYS A 1 126 ? -1.940 8.780 -12.183 1.00 79.25 126 LYS A O 1
ATOM 1015 N N . ASP A 1 127 ? -3.349 7.569 -13.451 1.00 83.75 127 ASP A N 1
ATOM 1016 C CA . ASP A 1 127 ? -4.577 8.209 -12.978 1.00 83.75 127 ASP A CA 1
ATOM 1017 C C . ASP A 1 127 ? -4.778 8.000 -11.468 1.00 83.75 127 ASP A C 1
ATOM 1019 O O . ASP A 1 127 ? -4.971 8.963 -10.722 1.00 83.75 127 ASP A O 1
ATOM 1023 N N . ARG A 1 128 ? -4.606 6.768 -10.972 1.00 86.62 128 ARG A N 1
ATOM 1024 C CA . ARG A 1 128 ? -4.690 6.458 -9.532 1.00 86.62 128 ARG A CA 1
ATOM 1025 C C . ARG A 1 128 ? -3.643 7.201 -8.707 1.00 86.62 128 ARG A C 1
ATOM 1027 O O . ARG A 1 128 ? -3.955 7.696 -7.622 1.00 86.62 128 ARG A O 1
ATOM 1034 N N . ILE A 1 129 ? -2.412 7.321 -9.209 1.00 84.50 129 ILE A N 1
ATOM 1035 C CA . ILE A 1 129 ? -1.360 8.126 -8.568 1.00 84.50 129 ILE A CA 1
ATOM 1036 C C . ILE A 1 129 ? -1.758 9.607 -8.543 1.00 84.50 129 ILE A C 1
ATOM 1038 O O . ILE A 1 129 ? -1.629 10.262 -7.504 1.00 84.50 129 ILE A O 1
ATOM 1042 N N . GLY A 1 130 ? -2.300 10.126 -9.648 1.00 83.44 130 GLY A N 1
ATOM 1043 C CA . GLY A 1 130 ? -2.826 11.488 -9.745 1.00 83.44 130 GLY A CA 1
ATOM 1044 C C . GLY A 1 130 ? -3.931 11.766 -8.721 1.00 83.44 130 GLY A C 1
ATOM 1045 O O . GLY A 1 130 ? -3.847 12.737 -7.963 1.00 83.44 130 GLY A O 1
ATOM 1046 N N . LYS A 1 131 ? -4.926 10.881 -8.616 1.00 85.56 131 LYS A N 1
ATOM 1047 C CA . LYS A 1 131 ? -6.022 10.982 -7.637 1.00 85.56 131 LYS A CA 1
ATOM 1048 C C . LYS A 1 131 ? -5.515 10.892 -6.196 1.00 85.56 131 LYS A C 1
ATOM 1050 O O . LYS A 1 131 ? -5.859 11.740 -5.367 1.00 85.56 131 LYS A O 1
ATOM 1055 N N . ALA A 1 132 ? -4.623 9.944 -5.898 1.00 86.56 132 ALA A N 1
ATOM 1056 C CA . ALA A 1 132 ? -4.009 9.809 -4.574 1.00 86.56 132 ALA A CA 1
ATOM 1057 C C . ALA A 1 132 ? -3.234 11.075 -4.174 1.00 86.56 132 ALA A C 1
ATOM 1059 O O . ALA A 1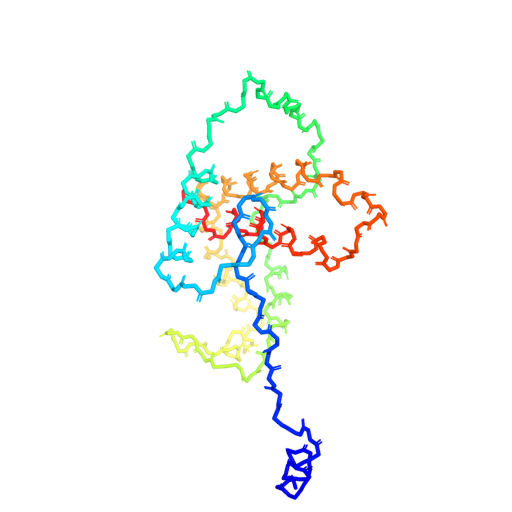 132 ? -3.298 11.516 -3.023 1.00 86.56 132 ALA A O 1
ATOM 1060 N N . ARG A 1 133 ? -2.544 11.703 -5.133 1.00 84.31 133 ARG A N 1
ATOM 1061 C CA . ARG A 1 133 ? -1.839 12.971 -4.938 1.00 84.31 133 ARG A CA 1
ATOM 1062 C C . ARG A 1 133 ? -2.804 14.108 -4.601 1.00 84.31 133 ARG A C 1
ATOM 1064 O O . ARG A 1 133 ? -2.544 14.857 -3.657 1.00 84.31 133 ARG A O 1
ATOM 1071 N N . VAL A 1 134 ? -3.923 14.224 -5.316 1.00 85.81 134 VAL A N 1
ATOM 1072 C CA . VAL A 1 134 ? -4.965 15.220 -5.012 1.00 85.81 134 VAL A CA 1
ATOM 1073 C C . VAL A 1 134 ? -5.523 15.005 -3.602 1.00 85.81 134 VAL A C 1
ATOM 1075 O O . VAL A 1 134 ? -5.558 15.951 -2.813 1.00 85.81 134 VAL A O 1
ATOM 1078 N N . ALA A 1 135 ? -5.866 13.765 -3.242 1.00 86.00 135 ALA A N 1
ATOM 1079 C CA . ALA A 1 135 ? -6.351 13.425 -1.904 1.00 86.00 135 ALA A CA 1
ATOM 1080 C C . ALA A 1 135 ? -5.321 13.769 -0.812 1.00 86.00 135 ALA A C 1
ATOM 1082 O O . ALA A 1 135 ? -5.661 14.356 0.216 1.00 86.00 135 ALA A O 1
ATOM 1083 N N . PHE A 1 136 ? -4.038 13.473 -1.036 1.00 85.69 136 PHE A N 1
ATOM 1084 C CA . PHE A 1 136 ? -2.973 13.825 -0.097 1.00 85.69 136 PHE A CA 1
ATOM 1085 C C . PHE A 1 136 ? -2.857 15.343 0.110 1.00 85.69 136 PHE A C 1
ATOM 1087 O O . PHE A 1 136 ? -2.724 15.796 1.251 1.00 85.69 136 PHE A O 1
ATOM 1094 N N . LEU A 1 137 ? -2.938 16.127 -0.972 1.00 85.12 137 LEU A N 1
ATOM 1095 C CA . LEU A 1 137 ? -2.860 17.591 -0.935 1.00 85.12 137 LEU A CA 1
ATOM 1096 C C . LEU A 1 137 ? -4.061 18.220 -0.218 1.00 85.12 137 LEU A C 1
ATOM 1098 O O . LEU A 1 137 ? -3.883 19.162 0.555 1.00 85.12 137 LEU A O 1
ATOM 1102 N N . GLN A 1 138 ? -5.264 17.676 -0.402 1.00 83.75 138 GLN A N 1
ATOM 1103 C CA . GLN A 1 138 ? -6.462 18.123 0.320 1.00 83.75 138 GLN A CA 1
ATOM 1104 C C . GLN A 1 138 ? -6.320 17.958 1.842 1.00 83.75 138 GLN A C 1
ATOM 1106 O O . GLN A 1 138 ? -6.831 18.768 2.616 1.00 83.75 138 GLN A O 1
ATOM 1111 N N . LEU A 1 139 ? -5.556 16.958 2.290 1.00 86.19 139 LEU A N 1
ATOM 1112 C CA . LEU A 1 139 ? -5.309 16.684 3.707 1.00 86.19 139 LEU A CA 1
ATOM 1113 C C . LEU A 1 139 ? -4.101 17.456 4.278 1.00 86.19 139 LEU A C 1
ATOM 1115 O O . LEU A 1 139 ? -3.710 17.221 5.421 1.00 86.19 139 LEU A O 1
ATOM 1119 N N . LYS A 1 140 ? -3.533 18.434 3.553 1.00 86.25 140 LYS A N 1
ATOM 1120 C CA . LYS A 1 140 ? -2.363 19.230 3.989 1.00 86.25 140 LYS A CA 1
ATOM 1121 C C . LYS A 1 140 ? -2.500 19.822 5.396 1.00 86.25 140 LYS A C 1
ATOM 1123 O O . LYS A 1 140 ? -1.550 19.796 6.179 1.00 86.25 140 LYS A O 1
ATOM 1128 N N . ASN A 1 141 ? -3.686 20.311 5.752 1.00 86.75 141 ASN A N 1
ATOM 1129 C CA . ASN A 1 141 ? -3.945 20.876 7.081 1.00 86.75 141 ASN A CA 1
ATOM 1130 C C . ASN A 1 141 ? -3.850 19.820 8.197 1.00 86.75 141 ASN A C 1
ATOM 1132 O O . ASN A 1 141 ? -3.388 20.120 9.297 1.00 86.75 141 ASN A O 1
ATOM 1136 N N . ILE A 1 142 ? -4.225 18.571 7.906 1.00 87.69 142 ILE A N 1
ATOM 1137 C CA . ILE A 1 142 ? -4.097 17.435 8.830 1.00 87.69 142 ILE A CA 1
ATOM 1138 C C . ILE A 1 142 ? -2.618 17.117 9.057 1.00 87.69 142 ILE A C 1
ATOM 1140 O O . ILE A 1 142 ? -2.199 16.928 10.200 1.00 87.69 142 ILE A O 1
ATOM 1144 N N . TRP A 1 143 ? -1.808 17.121 7.996 1.00 86.50 143 TRP A N 1
ATOM 1145 C CA . TRP A 1 143 ? -0.365 16.877 8.085 1.00 86.50 143 TRP A CA 1
ATOM 1146 C C . TRP A 1 143 ? 0.344 17.941 8.924 1.00 86.50 143 TRP A C 1
ATOM 1148 O O . TRP A 1 143 ? 1.142 17.594 9.798 1.00 86.50 143 TRP A O 1
ATOM 1158 N N . ASN A 1 144 ? -0.040 19.207 8.756 1.00 87.62 144 ASN A N 1
ATOM 1159 C CA . ASN A 1 144 ? 0.536 20.342 9.481 1.00 87.62 144 ASN A CA 1
ATOM 1160 C C . ASN A 1 144 ? 0.019 20.499 10.923 1.00 87.62 144 ASN A C 1
ATOM 1162 O O . ASN A 1 144 ? 0.613 21.234 11.713 1.00 87.62 144 ASN A O 1
ATOM 1166 N N . SER A 1 145 ? -1.071 19.821 11.298 1.00 91.06 145 SER A N 1
ATOM 1167 C CA . SER A 1 145 ? -1.666 19.963 12.630 1.00 91.06 145 SER A CA 1
ATOM 1168 C C . SER A 1 145 ? -0.756 19.408 13.728 1.00 91.06 145 SER A C 1
ATOM 1170 O O . SER A 1 145 ? -0.383 18.235 13.703 1.00 91.06 145 SER A O 1
ATOM 1172 N N . LYS A 1 146 ? -0.445 20.225 14.740 1.00 92.06 146 LYS A N 1
ATOM 1173 C CA . LYS A 1 146 ? 0.271 19.786 15.954 1.00 92.06 146 LYS A CA 1
ATOM 1174 C C . LYS A 1 146 ? -0.639 19.089 16.973 1.00 92.06 146 LYS A C 1
ATOM 1176 O O . LYS A 1 146 ? -0.139 18.428 17.872 1.00 92.06 146 LYS A O 1
ATOM 1181 N N . GLN A 1 147 ? -1.959 19.233 16.835 1.00 92.62 147 GLN A N 1
ATOM 1182 C CA . GLN A 1 147 ? -2.939 18.644 17.757 1.00 92.62 147 GLN A CA 1
ATOM 1183 C C . GLN A 1 147 ? -3.179 17.154 17.482 1.00 92.62 147 GLN A C 1
ATOM 1185 O O . GLN A 1 147 ? -3.579 16.406 18.369 1.00 92.62 147 GLN A O 1
ATOM 1190 N N . LEU A 1 148 ? -2.949 16.715 16.243 1.00 90.31 148 LEU A N 1
ATOM 1191 C CA . LEU A 1 148 ? -3.149 15.329 15.839 1.00 90.31 148 LEU A CA 1
ATOM 1192 C C . LEU A 1 148 ? -1.870 14.522 16.043 1.00 90.31 148 LEU A C 1
ATOM 1194 O O . LEU A 1 148 ? -0.801 14.895 15.557 1.00 90.31 148 LEU A O 1
ATOM 1198 N N . SER A 1 149 ? -1.998 13.373 16.705 1.00 91.88 149 SER A N 1
ATOM 1199 C CA . SER A 1 149 ? -0.886 12.441 16.868 1.00 91.88 149 SER A CA 1
ATOM 1200 C C . SER A 1 149 ? -0.498 11.787 15.539 1.00 91.88 149 SER A C 1
ATOM 1202 O O . SER A 1 149 ? -1.323 11.614 14.635 1.00 91.88 149 SER A O 1
ATOM 1204 N N . THR A 1 150 ? 0.760 11.356 15.434 1.00 91.56 150 THR A N 1
ATOM 1205 C CA . THR A 1 150 ? 1.286 10.654 14.253 1.00 91.56 150 THR A CA 1
ATOM 1206 C C . THR A 1 150 ? 0.456 9.419 13.903 1.00 91.56 150 THR A C 1
ATOM 1208 O O . THR A 1 150 ? 0.139 9.203 12.737 1.00 91.56 150 THR A O 1
ATOM 1211 N N . ASN A 1 151 ? 0.010 8.655 14.903 1.00 91.81 151 ASN A N 1
ATOM 1212 C CA . ASN A 1 151 ? -0.809 7.458 14.690 1.00 91.81 151 ASN A CA 1
ATOM 1213 C C . ASN A 1 151 ? -2.155 7.776 14.021 1.00 91.81 151 ASN A C 1
ATOM 1215 O O . ASN A 1 151 ? -2.599 7.039 13.140 1.00 91.81 151 ASN A O 1
ATOM 1219 N N . ILE A 1 152 ? -2.797 8.886 14.403 1.00 91.88 152 ILE A N 1
ATOM 1220 C CA . ILE A 1 152 ? -4.060 9.322 13.794 1.00 91.88 152 ILE A CA 1
ATOM 1221 C C . ILE A 1 152 ? -3.818 9.768 12.350 1.00 91.88 152 ILE A C 1
ATOM 1223 O O . ILE A 1 152 ? -4.558 9.358 11.457 1.00 91.88 152 ILE A O 1
ATOM 1227 N N . LYS A 1 153 ? -2.750 10.532 12.096 1.00 90.06 153 LYS A N 1
ATOM 1228 C CA . LYS A 1 153 ? -2.366 10.953 10.740 1.00 90.06 153 LYS A CA 1
ATOM 1229 C C . LYS A 1 153 ? -2.106 9.753 9.825 1.00 90.06 153 LYS A C 1
ATOM 1231 O O . LYS A 1 153 ? -2.654 9.692 8.729 1.00 90.06 153 LYS A O 1
ATOM 1236 N N . VAL A 1 154 ? -1.357 8.755 10.294 1.00 90.00 154 VAL A N 1
ATOM 1237 C CA . VAL A 1 154 ? -1.098 7.516 9.540 1.00 90.00 154 VAL A CA 1
ATOM 1238 C C . VAL A 1 154 ? -2.395 6.754 9.256 1.00 90.00 154 VAL A C 1
ATOM 1240 O O . VAL A 1 154 ? -2.583 6.244 8.153 1.00 90.00 154 VAL A O 1
ATOM 1243 N N . ARG A 1 155 ? -3.328 6.699 10.213 1.00 93.06 155 ARG A N 1
ATOM 1244 C CA . ARG A 1 155 ? -4.636 6.066 9.999 1.00 93.06 155 ARG A CA 1
ATOM 1245 C C . ARG A 1 155 ? -5.446 6.794 8.923 1.00 93.06 155 ARG A C 1
ATOM 1247 O O . ARG A 1 155 ? -5.972 6.141 8.031 1.00 93.06 155 ARG A O 1
ATOM 1254 N N . ILE A 1 156 ? -5.478 8.125 8.962 1.00 89.62 156 ILE A N 1
ATOM 1255 C CA . ILE A 1 156 ? -6.149 8.954 7.950 1.00 89.62 156 ILE A CA 1
ATOM 1256 C C . ILE A 1 156 ? -5.510 8.755 6.570 1.00 89.62 156 ILE A C 1
ATOM 1258 O O . ILE A 1 156 ? -6.235 8.598 5.590 1.00 89.62 156 ILE A O 1
ATOM 1262 N N . PHE A 1 157 ? -4.178 8.697 6.490 1.00 89.56 157 PHE A N 1
ATOM 1263 C CA . PHE A 1 157 ? -3.462 8.395 5.249 1.00 89.56 157 PHE A CA 1
ATOM 1264 C C . PHE A 1 157 ? -3.860 7.026 4.686 1.00 89.56 157 PHE A C 1
ATOM 1266 O O . PHE A 1 157 ? -4.225 6.921 3.516 1.00 89.56 157 PHE A O 1
ATOM 1273 N N . ASN A 1 158 ? -3.843 5.985 5.524 1.00 87.81 158 ASN A N 1
ATOM 1274 C CA . ASN A 1 158 ? -4.196 4.630 5.105 1.00 87.81 158 ASN A CA 1
ATOM 1275 C C . ASN A 1 158 ? -5.649 4.528 4.619 1.00 87.81 158 ASN A C 1
ATOM 1277 O O . ASN A 1 158 ? -5.922 3.787 3.680 1.00 87.81 158 ASN A O 1
ATOM 1281 N N . THR A 1 159 ? -6.573 5.264 5.240 1.00 89.31 159 THR A N 1
ATOM 1282 C CA . THR A 1 159 ? -7.990 5.236 4.862 1.00 89.31 159 THR A CA 1
ATOM 1283 C C . THR A 1 159 ? -8.292 6.054 3.609 1.00 89.31 159 THR A C 1
ATOM 1285 O O . THR A 1 159 ? -9.112 5.617 2.817 1.00 89.31 159 THR A O 1
ATOM 1288 N N . ASN A 1 160 ? -7.659 7.215 3.412 1.00 86.81 160 ASN A N 1
ATOM 1289 C CA . ASN A 1 160 ? -8.050 8.138 2.339 1.00 86.81 160 ASN A CA 1
ATOM 1290 C C . ASN A 1 160 ? -7.097 8.095 1.140 1.00 86.81 160 ASN A C 1
ATOM 1292 O O . ASN A 1 160 ? -7.540 8.019 0.005 1.00 86.81 160 ASN A O 1
ATOM 1296 N N . VAL A 1 161 ? -5.783 8.113 1.375 1.00 87.19 161 VAL A N 1
ATOM 1297 C CA . VAL A 1 161 ? -4.787 8.205 0.294 1.00 87.19 161 VAL A CA 1
ATOM 1298 C C . VAL A 1 161 ? -4.404 6.817 -0.208 1.00 87.19 161 VAL A C 1
ATOM 1300 O O . VAL A 1 161 ? -4.434 6.552 -1.406 1.00 87.19 161 VAL A O 1
ATOM 1303 N N . LYS A 1 162 ? -4.090 5.894 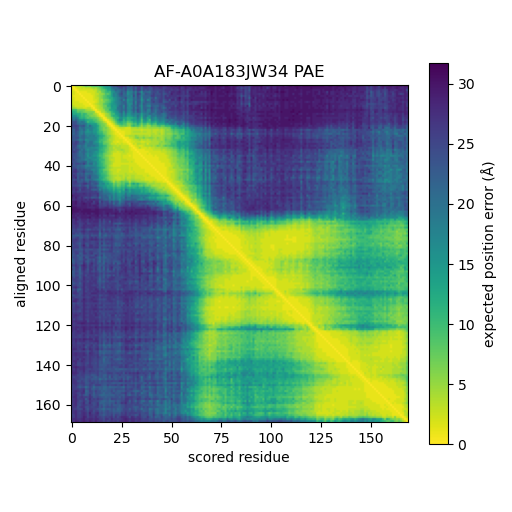0.708 1.00 86.75 162 LYS A N 1
ATOM 1304 C CA . LYS A 1 162 ? -3.701 4.526 0.338 1.00 86.75 162 LYS A CA 1
ATOM 1305 C C . LYS A 1 162 ? -4.865 3.743 -0.275 1.00 86.75 162 LYS A C 1
ATOM 1307 O O . LYS A 1 162 ? -4.628 2.907 -1.138 1.00 86.75 162 LYS A O 1
ATOM 1312 N N . ALA A 1 163 ? -6.098 4.006 0.158 1.00 87.38 163 ALA A N 1
ATOM 1313 C CA . ALA A 1 163 ? -7.275 3.364 -0.418 1.00 87.38 163 ALA A CA 1
ATOM 1314 C C . ALA A 1 163 ? -7.480 3.770 -1.884 1.00 87.38 163 ALA A C 1
ATOM 1316 O O . ALA A 1 163 ? -7.612 2.889 -2.726 1.00 87.38 163 ALA A O 1
ATOM 1317 N N . VAL A 1 164 ? -7.400 5.071 -2.186 1.00 85.50 164 VAL A N 1
ATOM 1318 C CA . VAL A 1 164 ? -7.448 5.605 -3.558 1.00 85.50 164 VAL A CA 1
ATOM 1319 C C . VAL A 1 164 ? -6.341 4.997 -4.421 1.00 85.50 164 VAL A C 1
ATOM 1321 O O . VAL A 1 164 ? -6.595 4.447 -5.488 1.00 85.50 164 VAL A O 1
ATOM 1324 N N . LEU A 1 165 ? -5.109 4.986 -3.904 1.00 84.81 165 LEU A N 1
ATOM 1325 C CA . LEU A 1 165 ? -3.974 4.430 -4.634 1.00 84.81 165 LEU A CA 1
ATOM 1326 C C . LEU A 1 165 ? -4.146 2.939 -4.956 1.00 84.81 165 LEU A C 1
ATOM 1328 O O . LEU A 1 165 ? -3.683 2.501 -6.004 1.00 84.81 165 LEU A O 1
ATOM 1332 N N . LEU A 1 166 ? -4.771 2.147 -4.076 1.00 82.75 166 LEU A N 1
ATOM 1333 C CA . LEU A 1 166 ? -4.817 0.681 -4.179 1.00 82.75 166 LEU A CA 1
ATOM 1334 C C . LEU A 1 166 ? -6.117 0.100 -4.749 1.00 82.75 166 LEU A C 1
ATOM 1336 O O . LEU A 1 166 ? -6.059 -0.989 -5.321 1.00 82.75 166 LEU A O 1
ATOM 1340 N N . TYR A 1 167 ? -7.248 0.790 -4.616 1.00 79.62 167 TYR A N 1
ATOM 1341 C CA . TYR A 1 167 ? -8.563 0.196 -4.878 1.00 79.62 167 TYR A CA 1
ATOM 1342 C C . TYR A 1 167 ? -9.505 1.060 -5.715 1.00 79.62 167 TYR A C 1
ATOM 1344 O O . TYR A 1 167 ? -10.590 0.587 -6.039 1.00 79.62 167 TYR A O 1
ATOM 1352 N N . GLU A 1 168 ? -9.142 2.299 -6.054 1.00 65.94 168 GLU A N 1
ATOM 1353 C CA . GLU A 1 168 ? -9.983 3.104 -6.944 1.00 65.94 168 GLU A CA 1
ATOM 1354 C C . GLU A 1 168 ? -9.864 2.567 -8.378 1.00 65.94 168 GLU A C 1
ATOM 1356 O O . GLU A 1 168 ? -8.751 2.393 -8.886 1.00 65.94 168 GLU A O 1
ATOM 1361 N N . ALA A 1 169 ? -11.013 2.233 -8.971 1.00 55.94 169 ALA A N 1
ATOM 1362 C CA . ALA A 1 169 ? -11.156 1.705 -10.325 1.00 55.94 169 ALA A CA 1
ATOM 1363 C C . ALA A 1 169 ? -11.612 2.808 -11.280 1.00 55.94 169 ALA A C 1
ATOM 1365 O O . ALA A 1 169 ? -12.492 3.605 -10.877 1.00 55.94 169 ALA A O 1
#

Sequence (169 aa):
MKQLYDTTKKLAGKYSKPERPAKDKEGKTITEIQLQRNRWVEYFEELLNRPAPMNPPNIKAAHIDLPIDINPPTTEEIRMAVRQIKNGKAAGPDNIPAEALKSDIEATPSMLYLLFEKIWVDDQVKDRIGKARVAFLQLKNIWNSKQLSTNIKVRIFNTNVKAVLLYEA

Mean predicted aligned error: 16.02 Å

Solvent-accessible surface area (backbone atoms only — not comparable to full-atom values): 10398 Å² total; per-residue (Å²): 112,69,69,58,54,56,51,52,57,65,71,62,57,85,80,70,79,81,79,76,70,51,56,51,98,87,65,50,76,46,85,50,71,68,61,42,51,51,51,50,51,53,52,48,50,57,66,74,65,55,75,80,64,95,68,70,80,86,75,72,78,77,88,68,80,70,96,66,85,82,67,67,78,48,51,65,59,46,36,54,51,50,69,67,56,65,72,94,50,83,48,54,99,83,65,59,37,57,59,64,58,51,69,39,74,65,61,42,24,55,57,49,35,58,54,46,46,60,53,51,71,36,64,67,55,52,48,24,50,52,52,20,51,52,50,49,59,73,42,46,66,64,73,71,38,85,88,57,53,70,69,57,52,52,51,52,41,52,64,55,26,50,38,35,54,74,67,64,128

Organism: NCBI:txid6186

pLDDT: mean 83.42, std 10.44, range [50.66, 94.94]

Secondary structure (DSSP, 8-state):
-HHHHHHHHHHT----------B-TTS-B---HHHHHHHHHHHHHHHHSPPPPSS---------------SPPPHHHHHHHHHHSPSSPPP-TT---HHHHHH-TTHHHHHHHHHHHHHHTSHHHHHHHHHHHHHHHHTHHHHH-SSS-HHHHHHHHHHHHHHHHHH--

Radius of gyration: 24.92 Å; Cα contacts (8 Å, |Δi|>4): 89; chains: 1; bounding box: 57×49×57 Å